Protein AF-A0A1I6EKJ0-F1 (afdb_monomer)

Sequence (108 aa):
MLLGLLTILTGHVLTDYLLQRKYLGKYKKRSIKGLVLHTLSWTLSISPGLIILKNFNICIFIFLLLSHFMIDWCKNKLFPLRHGLCTPVNIIDQFLHLVSIALTFIIF

Radius of gyration: 13.53 Å; Cα contacts (8 Å, |Δi|>4): 97; chains: 1; bounding box: 30×26×35 Å

Nearest PDB structures (foldseek):
  8xh6-assembly1_A  TM=3.863E-01  e=9.146E+00  human gammaherpesvirus 4
  5y49-assembly1_A  TM=3.376E-01  e=9.146E+00  Homo sapiens

Structure (mmCIF, N/CA/C/O backbone):
data_AF-A0A1I6EKJ0-F1
#
_entry.id   AF-A0A1I6EKJ0-F1
#
loop_
_atom_site.group_PDB
_atom_site.id
_atom_site.type_symbol
_atom_site.label_atom_id
_atom_site.label_alt_id
_atom_site.label_comp_id
_atom_site.label_asym_id
_atom_site.label_entity_id
_atom_site.label_seq_id
_atom_site.pdbx_PDB_ins_code
_atom_site.Cartn_x
_atom_site.Cartn_y
_atom_site.Cartn_z
_atom_site.occupancy
_atom_site.B_iso_or_equiv
_atom_site.auth_seq_id
_atom_site.auth_comp_id
_atom_site.auth_asym_id
_atom_site.auth_atom_id
_atom_site.pdbx_PDB_model_num
ATOM 1 N N . MET A 1 1 ? -2.451 10.518 18.111 1.00 83.50 1 MET A N 1
ATOM 2 C CA . MET A 1 1 ? -2.476 11.085 16.744 1.00 83.50 1 MET A CA 1
ATOM 3 C C . MET A 1 1 ? -1.129 10.931 16.041 1.00 83.50 1 MET A C 1
ATOM 5 O O . MET A 1 1 ? -1.050 10.114 15.137 1.00 83.50 1 MET A O 1
ATOM 9 N N . LEU A 1 2 ? -0.055 11.599 16.491 1.00 92.12 2 LEU A N 1
ATOM 10 C CA . LEU A 1 2 ? 1.272 11.503 15.853 1.00 92.12 2 LEU A CA 1
ATOM 11 C C . LEU A 1 2 ? 1.801 10.061 15.741 1.00 92.12 2 LEU A C 1
ATOM 13 O O . LEU A 1 2 ? 2.213 9.647 14.665 1.00 92.12 2 LEU A O 1
ATOM 17 N N . LEU A 1 3 ? 1.723 9.280 16.826 1.00 93.50 3 LEU A N 1
ATOM 18 C CA . LEU A 1 3 ? 2.183 7.886 16.842 1.00 93.50 3 LEU A CA 1
ATOM 19 C C . LEU A 1 3 ? 1.520 7.036 15.748 1.00 93.50 3 LEU A C 1
ATOM 21 O O . LEU A 1 3 ? 2.216 6.364 15.003 1.00 93.50 3 LEU A O 1
ATOM 25 N N . GLY A 1 4 ? 0.192 7.110 15.613 1.00 91.69 4 GLY A N 1
ATOM 26 C CA . GLY A 1 4 ? -0.542 6.328 14.616 1.00 91.69 4 GLY A CA 1
ATOM 27 C C . GLY A 1 4 ? -0.160 6.693 13.180 1.00 91.69 4 GLY A C 1
ATOM 28 O O . GLY A 1 4 ? 0.060 5.801 12.367 1.00 91.69 4 GLY A O 1
ATOM 29 N N . LEU A 1 5 ? 0.018 7.987 12.888 1.00 92.00 5 LEU A N 1
ATOM 30 C CA . LEU A 1 5 ? 0.495 8.451 11.578 1.00 92.00 5 LEU A CA 1
ATOM 31 C C . LEU A 1 5 ? 1.916 7.955 11.283 1.00 92.00 5 LEU A C 1
ATOM 33 O O . LEU A 1 5 ? 2.177 7.456 10.189 1.00 92.00 5 LEU A O 1
ATOM 37 N N . LEU A 1 6 ? 2.820 8.027 12.265 1.00 94.56 6 LEU A N 1
ATOM 38 C CA . LEU A 1 6 ? 4.175 7.491 12.129 1.00 94.56 6 LEU A CA 1
ATOM 39 C C . LEU A 1 6 ? 4.161 5.976 11.907 1.00 94.56 6 LEU A C 1
ATOM 41 O O . LEU A 1 6 ? 4.926 5.484 11.080 1.00 94.56 6 LEU A O 1
ATOM 45 N N . THR A 1 7 ? 3.278 5.235 12.582 1.00 94.12 7 THR A N 1
ATOM 46 C CA . THR A 1 7 ? 3.117 3.791 12.372 1.00 94.12 7 THR A CA 1
ATOM 47 C C . THR A 1 7 ? 2.638 3.477 10.954 1.00 94.12 7 THR A C 1
ATOM 49 O O . THR A 1 7 ? 3.213 2.596 10.320 1.00 94.12 7 THR A O 1
ATOM 52 N N . ILE A 1 8 ? 1.655 4.217 10.422 1.00 94.38 8 ILE A N 1
ATOM 53 C CA . ILE A 1 8 ? 1.174 4.043 9.038 1.00 94.38 8 ILE A CA 1
ATOM 54 C C . ILE A 1 8 ? 2.302 4.309 8.037 1.00 94.38 8 ILE A C 1
ATOM 56 O O . ILE A 1 8 ? 2.574 3.469 7.181 1.00 94.38 8 ILE A O 1
ATOM 60 N N . LEU A 1 9 ? 2.991 5.447 8.163 1.00 93.06 9 LEU A N 1
ATOM 61 C CA . LEU A 1 9 ? 4.087 5.815 7.262 1.00 93.06 9 LEU A CA 1
ATOM 62 C C . LEU A 1 9 ? 5.237 4.806 7.330 1.00 93.06 9 LEU A C 1
ATOM 64 O O . LEU A 1 9 ? 5.774 4.404 6.300 1.00 93.06 9 LEU A O 1
ATOM 68 N N . THR A 1 10 ? 5.581 4.351 8.534 1.00 93.19 10 THR A N 1
ATOM 69 C CA . THR A 1 10 ? 6.627 3.344 8.732 1.00 93.19 10 THR A CA 1
ATOM 70 C C . THR A 1 10 ? 6.223 2.008 8.112 1.00 93.19 10 THR A C 1
ATOM 72 O O . THR A 1 10 ? 7.020 1.424 7.383 1.00 93.19 10 THR A O 1
ATOM 75 N N . GLY A 1 11 ? 4.989 1.537 8.326 1.00 92.19 11 GLY A N 1
ATOM 76 C CA . GLY A 1 11 ? 4.474 0.310 7.708 1.00 92.19 11 GLY A CA 1
ATOM 77 C C . GLY A 1 11 ? 4.495 0.379 6.180 1.00 92.19 11 GLY A C 1
ATOM 78 O O . GLY A 1 11 ? 5.015 -0.533 5.524 1.00 92.19 11 GLY A O 1
ATOM 79 N N . HIS A 1 12 ? 4.038 1.505 5.626 1.00 92.31 12 HIS A N 1
ATOM 80 C CA . HIS A 1 12 ? 4.067 1.782 4.194 1.00 92.31 12 HIS A CA 1
ATOM 81 C C . HIS A 1 12 ? 5.498 1.721 3.637 1.00 92.31 12 HIS A C 1
ATOM 83 O O . HIS A 1 12 ? 5.772 0.922 2.742 1.00 92.31 12 HIS A O 1
ATOM 89 N N . VAL A 1 13 ? 6.440 2.478 4.212 1.00 89.75 13 VAL A N 1
ATOM 90 C CA . VAL A 1 13 ? 7.831 2.524 3.730 1.00 89.75 13 VAL A CA 1
ATOM 91 C C . VAL A 1 13 ? 8.543 1.182 3.914 1.00 89.75 13 VAL A C 1
ATOM 93 O O . VAL A 1 13 ? 9.203 0.706 2.991 1.00 89.75 13 VAL A O 1
ATOM 96 N N . LEU A 1 14 ? 8.415 0.534 5.076 1.00 87.31 14 LEU A N 1
ATOM 97 C CA . LEU A 1 14 ? 9.055 -0.761 5.333 1.00 87.31 14 LEU A CA 1
ATOM 98 C C . LEU A 1 14 ? 8.594 -1.804 4.315 1.00 87.31 14 LEU A C 1
ATOM 100 O O . LEU A 1 14 ? 9.413 -2.515 3.729 1.00 87.31 14 LEU A O 1
ATOM 104 N N . THR A 1 15 ? 7.288 -1.890 4.085 1.00 84.38 15 THR A N 1
ATOM 105 C CA . THR A 1 15 ? 6.751 -2.950 3.235 1.00 84.38 15 THR A CA 1
ATOM 106 C C . THR A 1 15 ? 6.975 -2.641 1.764 1.00 84.38 15 THR A C 1
ATOM 108 O O . THR A 1 15 ? 7.384 -3.517 1.003 1.00 84.38 15 THR A O 1
ATOM 111 N N . ASP A 1 16 ? 6.785 -1.393 1.353 1.00 79.44 16 ASP A N 1
ATOM 112 C CA . ASP A 1 16 ? 6.856 -1.050 -0.060 1.00 79.44 16 ASP A CA 1
ATOM 113 C C . ASP A 1 16 ? 8.281 -0.769 -0.552 1.00 79.44 16 ASP A C 1
ATOM 115 O O . ASP A 1 16 ? 8.602 -1.067 -1.697 1.00 79.44 16 ASP A O 1
ATOM 119 N N . TYR A 1 17 ? 9.202 -0.311 0.305 1.00 76.62 17 TYR A N 1
ATOM 120 C CA . TYR A 1 17 ? 10.604 -0.116 -0.088 1.00 76.62 17 TYR A CA 1
ATOM 121 C C . TYR A 1 17 ? 11.512 -1.289 0.287 1.00 76.62 17 TYR A C 1
ATOM 123 O O . TYR A 1 17 ? 12.305 -1.734 -0.554 1.00 76.62 17 TYR A O 1
ATOM 131 N N . LEU A 1 18 ? 11.444 -1.817 1.517 1.00 71.69 18 LEU A N 1
ATOM 132 C CA . LEU A 1 18 ? 12.394 -2.861 1.934 1.00 71.69 18 LEU A CA 1
ATOM 133 C C . LEU A 1 18 ? 12.046 -4.228 1.344 1.00 71.69 18 LEU A C 1
ATOM 135 O O . LEU A 1 18 ? 12.947 -4.915 0.848 1.00 71.69 18 LEU A O 1
ATOM 139 N N . LEU A 1 19 ? 10.768 -4.624 1.344 1.00 68.38 19 LEU A N 1
ATOM 140 C CA . LEU A 1 19 ? 10.373 -5.909 0.747 1.00 68.38 19 LEU A CA 1
ATOM 141 C C . LEU A 1 19 ? 10.432 -5.862 -0.788 1.00 68.38 19 LEU A C 1
ATOM 143 O O . LEU A 1 19 ? 10.790 -6.869 -1.409 1.00 68.38 19 LEU A O 1
ATOM 147 N N . GLN A 1 20 ? 10.209 -4.695 -1.404 1.00 68.50 20 GLN A N 1
ATOM 148 C CA . GLN A 1 20 ? 10.380 -4.503 -2.851 1.00 68.50 20 GLN A CA 1
ATOM 149 C C . GLN A 1 20 ? 11.841 -4.600 -3.305 1.00 68.50 20 GLN A C 1
ATOM 151 O O . GLN A 1 20 ? 12.109 -5.114 -4.392 1.00 68.50 20 GLN A O 1
ATOM 156 N N . ARG A 1 21 ? 12.803 -4.152 -2.487 1.00 65.56 21 ARG A N 1
ATOM 157 C CA . ARG A 1 21 ? 14.240 -4.282 -2.794 1.00 65.56 21 ARG A CA 1
ATOM 158 C C . ARG A 1 21 ? 14.755 -5.720 -2.698 1.00 65.56 21 ARG A C 1
ATOM 160 O O . ARG A 1 21 ? 15.736 -6.056 -3.361 1.00 65.56 21 ARG A O 1
ATOM 167 N N . LYS A 1 22 ? 14.114 -6.563 -1.886 1.00 67.62 22 LYS A N 1
ATOM 168 C CA . LYS A 1 22 ? 14.478 -7.977 -1.704 1.00 67.62 22 LYS A CA 1
ATOM 169 C C . LYS A 1 22 ? 13.675 -8.894 -2.649 1.00 67.62 22 LYS A C 1
ATOM 171 O O . LYS A 1 22 ? 13.148 -8.475 -3.677 1.00 67.62 22 LYS A O 1
ATOM 176 N N . TYR A 1 23 ? 13.635 -10.187 -2.333 1.00 63.00 23 TYR A N 1
ATOM 177 C CA . TYR A 1 23 ? 13.027 -11.257 -3.133 1.00 63.00 23 TYR A 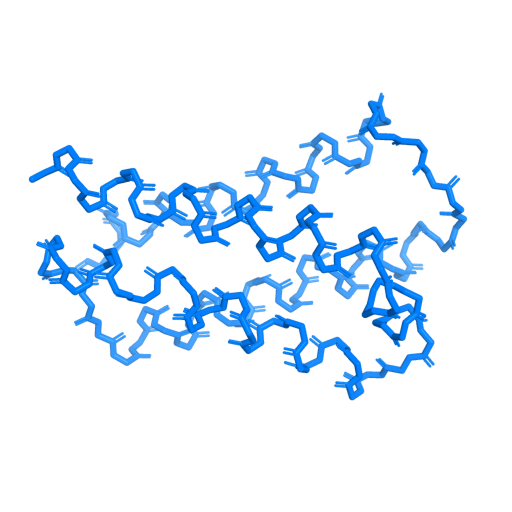CA 1
ATOM 178 C C . TYR A 1 23 ? 11.563 -11.000 -3.532 1.00 63.00 23 TYR A C 1
ATOM 180 O O . TYR A 1 23 ? 11.163 -11.353 -4.644 1.00 63.00 23 TYR A O 1
ATOM 188 N N . LEU A 1 24 ? 10.785 -10.334 -2.671 1.00 62.31 24 LEU A N 1
ATOM 189 C CA . LEU A 1 24 ? 9.354 -10.098 -2.875 1.00 62.31 24 LEU A CA 1
ATOM 190 C C . LEU A 1 24 ? 9.067 -9.180 -4.069 1.00 62.31 24 LEU A C 1
ATOM 192 O O . LEU A 1 24 ? 8.167 -9.485 -4.844 1.00 62.31 24 LEU A O 1
ATOM 196 N N . GLY A 1 25 ? 9.879 -8.149 -4.320 1.00 65.50 25 GLY A N 1
ATOM 197 C CA . GLY A 1 25 ? 9.695 -7.283 -5.493 1.00 65.50 25 GLY A CA 1
ATOM 198 C C . GLY A 1 25 ? 9.889 -8.004 -6.833 1.00 65.50 25 GLY A C 1
ATOM 199 O O . GLY A 1 25 ? 9.167 -7.739 -7.795 1.00 65.50 25 GLY A O 1
ATOM 200 N N . LYS A 1 26 ? 10.817 -8.971 -6.910 1.00 70.38 26 LYS A N 1
ATOM 201 C CA . LYS A 1 26 ? 10.965 -9.832 -8.102 1.00 70.38 26 LYS A CA 1
ATOM 202 C C . LYS A 1 26 ? 9.807 -10.823 -8.224 1.00 70.38 26 LYS A C 1
ATOM 204 O O . LYS A 1 26 ? 9.381 -11.116 -9.337 1.00 70.38 26 LYS A O 1
ATOM 209 N N . TYR A 1 27 ? 9.311 -11.336 -7.100 1.00 75.88 27 TYR A N 1
ATOM 210 C CA . TYR A 1 27 ? 8.228 -12.316 -7.078 1.00 75.88 27 TYR A CA 1
ATOM 211 C C . TYR A 1 27 ? 6.860 -11.698 -7.419 1.00 75.88 27 TYR A C 1
ATOM 213 O O . TYR A 1 27 ? 6.110 -12.299 -8.192 1.00 75.88 27 TYR A O 1
ATOM 221 N N . LYS A 1 28 ? 6.583 -10.465 -6.956 1.00 76.56 28 LYS A N 1
ATOM 222 C CA . LYS A 1 28 ? 5.363 -9.694 -7.284 1.00 76.56 28 LYS A CA 1
ATOM 223 C C . LYS A 1 28 ? 5.225 -9.438 -8.783 1.00 76.56 28 LYS A C 1
ATOM 225 O O . LYS A 1 28 ? 4.140 -9.551 -9.333 1.00 76.56 28 LYS A O 1
ATOM 230 N N . LYS A 1 29 ? 6.346 -9.176 -9.462 1.00 77.31 29 LYS A N 1
ATOM 231 C CA . LYS A 1 29 ? 6.376 -8.953 -10.917 1.00 77.31 29 LYS A CA 1
ATOM 232 C C . LYS A 1 29 ? 6.199 -10.225 -11.745 1.00 77.31 29 LYS A C 1
ATOM 234 O O . LYS A 1 29 ? 5.845 -10.139 -12.913 1.00 77.31 29 LYS A O 1
ATOM 239 N N . ARG A 1 30 ? 6.491 -11.395 -11.170 1.00 81.25 30 ARG A N 1
ATOM 240 C CA . ARG A 1 30 ? 6.465 -12.687 -11.876 1.00 81.25 30 ARG A CA 1
ATOM 241 C C . ARG A 1 30 ? 5.175 -13.470 -11.662 1.00 81.25 30 ARG A C 1
ATOM 243 O O . ARG A 1 30 ? 4.906 -14.385 -12.429 1.00 81.25 30 ARG A O 1
ATOM 250 N N . SER A 1 31 ? 4.411 -13.170 -10.611 1.00 87.00 31 SER A N 1
ATOM 251 C CA . SER A 1 31 ? 3.228 -13.954 -10.267 1.00 87.00 31 SER A CA 1
ATOM 252 C C . SER A 1 31 ? 2.169 -13.136 -9.537 1.00 87.00 31 SER A C 1
ATOM 254 O O . SER A 1 31 ? 2.477 -12.339 -8.650 1.00 87.00 31 SER A O 1
ATOM 256 N N . ILE A 1 32 ? 0.902 -13.426 -9.842 1.00 89.19 32 ILE A N 1
ATOM 257 C CA . ILE A 1 32 ? -0.245 -12.848 -9.135 1.00 89.19 32 ILE 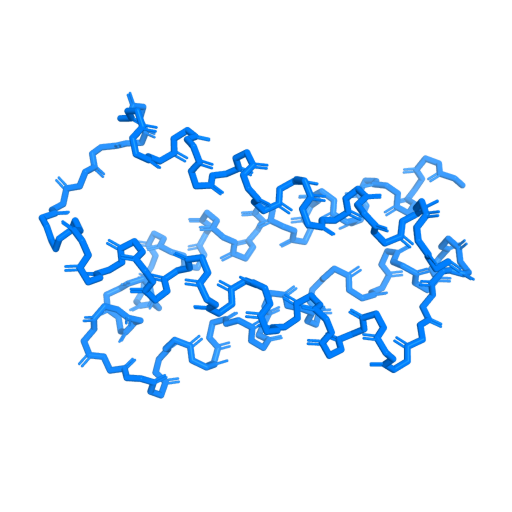A CA 1
ATOM 258 C C . ILE A 1 32 ? -0.223 -13.200 -7.641 1.00 89.19 32 ILE A C 1
ATOM 260 O O . ILE A 1 32 ? -0.536 -12.366 -6.802 1.00 89.19 32 ILE A O 1
ATOM 264 N N . LYS A 1 33 ? 0.246 -14.409 -7.295 1.00 89.62 33 LYS A N 1
ATOM 265 C CA . LYS A 1 33 ? 0.414 -14.857 -5.905 1.00 89.62 33 LYS A CA 1
ATOM 266 C C . LYS A 1 33 ? 1.403 -13.974 -5.145 1.00 89.62 33 LYS A C 1
ATOM 268 O O . LYS A 1 33 ? 1.136 -13.597 -4.010 1.00 89.62 33 LYS A O 1
ATOM 273 N N . GLY A 1 34 ? 2.525 -13.619 -5.773 1.00 88.62 34 GLY A N 1
ATOM 274 C CA . GLY A 1 34 ? 3.495 -12.698 -5.188 1.00 88.62 34 GLY A CA 1
ATOM 275 C C . GLY A 1 34 ? 2.920 -11.303 -4.964 1.00 88.62 34 GLY A C 1
ATOM 276 O O . GLY A 1 34 ? 3.229 -10.684 -3.949 1.00 88.62 34 GLY A O 1
ATOM 277 N N . LEU A 1 35 ? 2.059 -10.836 -5.873 1.00 90.38 35 LEU A N 1
ATOM 278 C CA . LEU A 1 35 ? 1.369 -9.561 -5.720 1.00 90.38 35 LEU A CA 1
ATOM 279 C C . LEU A 1 35 ? 0.359 -9.586 -4.564 1.00 90.38 35 LEU A C 1
ATOM 281 O O . LEU A 1 35 ? 0.386 -8.682 -3.738 1.00 90.38 35 LEU A O 1
ATOM 285 N N . VAL A 1 36 ? -0.454 -10.641 -4.446 1.00 92.81 36 VAL A N 1
ATOM 286 C CA . VAL A 1 36 ? -1.401 -10.807 -3.326 1.00 92.81 36 VAL A CA 1
ATOM 287 C C . VAL A 1 36 ? -0.678 -10.850 -1.978 1.00 92.81 36 VAL A C 1
ATOM 289 O O . VAL A 1 36 ? -1.090 -10.185 -1.034 1.00 92.81 36 VAL A O 1
ATOM 292 N N . LEU A 1 37 ? 0.420 -11.606 -1.868 1.00 91.44 37 LEU A N 1
ATOM 293 C CA . LEU A 1 37 ? 1.196 -11.662 -0.624 1.00 91.44 37 LEU A CA 1
ATOM 294 C C . LEU A 1 37 ? 1.801 -10.302 -0.267 1.00 91.44 37 LEU A C 1
ATOM 296 O O . LEU A 1 37 ? 1.812 -9.922 0.902 1.00 91.44 37 LEU A O 1
ATOM 300 N N . HIS A 1 38 ? 2.284 -9.566 -1.268 1.00 91.31 38 HIS A N 1
ATOM 301 C CA . HIS A 1 38 ? 2.815 -8.225 -1.073 1.00 91.31 38 HIS A CA 1
ATOM 302 C C . HIS A 1 38 ? 1.739 -7.264 -0.560 1.00 91.31 38 HIS A C 1
ATOM 304 O O . HIS A 1 38 ? 1.934 -6.649 0.489 1.00 91.31 38 HIS A O 1
ATOM 310 N N . THR A 1 39 ? 0.592 -7.187 -1.232 1.00 93.69 39 THR A N 1
ATOM 311 C CA . THR A 1 39 ? -0.482 -6.258 -0.859 1.00 93.69 39 THR A CA 1
ATOM 312 C C . THR A 1 39 ? -1.085 -6.612 0.496 1.00 93.69 39 THR A C 1
ATOM 314 O O . THR A 1 39 ? -1.354 -5.723 1.303 1.00 93.69 39 THR A O 1
ATOM 317 N N . LEU A 1 40 ? -1.211 -7.906 0.809 1.00 94.50 40 LEU A N 1
ATOM 318 C CA . LEU A 1 40 ? -1.651 -8.365 2.123 1.00 94.50 40 LEU A CA 1
ATOM 319 C C . LEU A 1 40 ? -0.652 -7.976 3.217 1.00 94.50 40 LEU A C 1
ATOM 321 O O . LEU A 1 40 ? -1.053 -7.427 4.240 1.00 94.50 40 LEU A O 1
ATOM 325 N N . SER A 1 41 ? 0.648 -8.203 2.991 1.00 92.69 41 SER A N 1
ATOM 326 C CA . SER A 1 41 ? 1.694 -7.813 3.947 1.00 92.69 41 SER A CA 1
ATOM 327 C C . SER A 1 41 ? 1.725 -6.304 4.190 1.00 92.69 41 SER A C 1
ATOM 329 O O . SER A 1 41 ? 1.927 -5.867 5.321 1.00 92.69 41 SER A O 1
ATOM 331 N N . TRP A 1 42 ? 1.457 -5.515 3.148 1.00 94.31 42 TRP A N 1
ATOM 332 C CA . TRP A 1 42 ? 1.393 -4.061 3.227 1.00 94.31 42 TRP A CA 1
ATOM 333 C C . TRP A 1 42 ? 0.168 -3.597 4.009 1.00 94.31 42 TRP A C 1
ATOM 335 O O . TRP A 1 42 ? 0.280 -2.797 4.931 1.00 94.31 42 TRP A O 1
ATOM 345 N N . THR A 1 43 ? -0.999 -4.170 3.721 1.00 95.69 43 THR A N 1
ATOM 346 C CA . THR A 1 43 ? -2.240 -3.804 4.415 1.00 95.69 43 THR A CA 1
ATOM 347 C C . THR A 1 43 ? -2.162 -4.172 5.900 1.00 95.69 43 THR A C 1
ATOM 349 O O . THR A 1 43 ? -2.561 -3.396 6.772 1.00 95.69 43 THR A O 1
ATOM 352 N N . LEU A 1 44 ? -1.574 -5.330 6.218 1.00 95.50 44 LEU A N 1
ATOM 353 C CA . LEU A 1 44 ? -1.333 -5.752 7.598 1.00 95.50 44 LEU A CA 1
ATOM 354 C C . LEU A 1 44 ? -0.334 -4.848 8.329 1.00 95.50 44 LEU A C 1
ATOM 356 O O . LEU A 1 44 ? -0.507 -4.625 9.523 1.00 95.50 44 LEU A O 1
ATOM 360 N N . SER A 1 45 ? 0.681 -4.303 7.655 1.00 94.81 45 SER A N 1
ATOM 361 C CA . SER A 1 45 ? 1.690 -3.463 8.313 1.00 94.81 45 SER A CA 1
ATOM 362 C C . SER A 1 45 ? 1.188 -2.057 8.655 1.00 94.81 45 SER A C 1
ATOM 364 O O . SER A 1 45 ? 1.641 -1.481 9.644 1.00 94.81 45 SER A O 1
ATOM 366 N N . ILE A 1 46 ? 0.226 -1.518 7.900 1.00 95.38 46 ILE A N 1
ATOM 367 C CA . ILE A 1 46 ? -0.396 -0.213 8.193 1.00 95.38 46 ILE A CA 1
ATOM 368 C C . ILE A 1 46 ? -1.585 -0.311 9.160 1.00 95.38 46 ILE A C 1
ATOM 370 O O . ILE A 1 46 ? -1.906 0.663 9.845 1.00 95.38 46 ILE A O 1
ATOM 374 N N . SER A 1 47 ? -2.214 -1.488 9.267 1.00 96.62 47 SER A N 1
ATOM 375 C CA . SER A 1 47 ? -3.391 -1.725 10.119 1.00 96.62 47 SER A CA 1
ATOM 376 C C . SER A 1 47 ? -3.189 -1.343 11.598 1.00 96.62 47 SER A C 1
ATOM 378 O O . SER A 1 47 ? -4.076 -0.692 12.150 1.00 96.62 47 SER A O 1
ATOM 380 N N . PRO A 1 48 ? -2.045 -1.631 12.258 1.00 96.50 48 PRO A N 1
ATOM 381 C CA . PRO A 1 48 ? -1.793 -1.175 13.627 1.00 96.50 48 PRO A CA 1
ATOM 382 C C . PRO A 1 48 ? -1.891 0.344 13.789 1.00 96.50 48 PRO A C 1
ATOM 384 O O . PRO A 1 48 ? -2.434 0.829 14.780 1.00 96.50 48 PRO A O 1
ATOM 387 N N . GLY A 1 49 ? -1.416 1.108 12.804 1.00 96.06 49 GLY A N 1
ATOM 388 C CA . GLY A 1 49 ? -1.504 2.564 12.831 1.00 96.06 49 GLY A CA 1
ATOM 389 C C . GLY A 1 49 ? -2.945 3.067 12.712 1.00 96.06 49 GLY A C 1
ATOM 390 O O . GLY A 1 49 ? -3.333 3.978 13.443 1.00 96.06 49 GLY A O 1
ATOM 391 N N . LEU A 1 50 ? -3.766 2.417 11.879 1.00 95.44 50 LEU A N 1
ATOM 392 C CA . LEU A 1 50 ? -5.207 2.695 11.786 1.00 95.44 50 LEU A CA 1
ATOM 393 C C . LEU A 1 50 ? -5.941 2.368 13.093 1.00 95.44 50 LEU A C 1
ATOM 395 O O . LEU A 1 50 ? -6.790 3.144 13.528 1.00 95.44 50 LEU A O 1
ATOM 399 N N . ILE A 1 51 ? -5.576 1.267 13.760 1.00 96.06 51 ILE A N 1
ATOM 400 C CA . ILE A 1 51 ? -6.137 0.881 15.065 1.00 96.06 51 ILE A CA 1
ATOM 401 C C . ILE A 1 51 ? -5.795 1.931 16.131 1.00 96.06 51 ILE A C 1
ATOM 403 O O . ILE A 1 51 ? -6.680 2.365 16.868 1.00 96.06 51 ILE A O 1
ATOM 407 N N . ILE A 1 52 ? -4.543 2.405 16.181 1.00 96.12 52 ILE A N 1
ATOM 408 C CA . ILE A 1 52 ? -4.110 3.469 17.109 1.00 96.12 52 ILE A CA 1
ATOM 409 C C . ILE A 1 52 ? -4.904 4.765 16.883 1.00 96.12 52 ILE A C 1
ATOM 411 O O . ILE A 1 52 ? -5.205 5.485 17.837 1.00 96.12 52 ILE A O 1
ATOM 415 N N . LEU A 1 53 ? -5.252 5.069 15.631 1.00 95.50 53 LEU A N 1
ATOM 416 C CA . LEU A 1 53 ? -6.071 6.229 15.271 1.00 95.50 53 LEU A CA 1
ATOM 417 C C . LEU A 1 53 ? -7.577 5.997 15.453 1.00 95.50 53 LEU A C 1
ATOM 419 O O . LEU A 1 53 ? -8.346 6.922 15.215 1.00 95.50 53 LEU A O 1
ATOM 423 N N . LYS A 1 54 ? -7.997 4.801 15.892 1.00 94.44 54 LYS A N 1
ATOM 424 C CA . LYS A 1 54 ? -9.404 4.370 15.975 1.00 94.44 54 LYS A CA 1
ATOM 425 C C . LYS A 1 54 ? -10.150 4.455 14.636 1.00 94.44 54 LYS A C 1
ATOM 427 O O . LYS A 1 54 ? -11.371 4.533 14.626 1.00 94.44 54 LYS A O 1
ATOM 432 N N . ASN A 1 55 ? -9.416 4.394 13.526 1.00 93.81 55 ASN A N 1
ATOM 433 C CA . ASN A 1 55 ? -9.950 4.459 12.166 1.00 93.81 55 ASN A CA 1
ATOM 434 C C . ASN A 1 55 ? -9.888 3.099 11.454 1.00 93.81 55 ASN A C 1
ATOM 436 O O . ASN A 1 55 ? -9.806 3.018 10.235 1.00 93.81 55 ASN A O 1
ATOM 440 N N . PHE A 1 56 ? -9.813 2.000 12.204 1.00 95.81 56 PHE A N 1
ATOM 441 C CA . 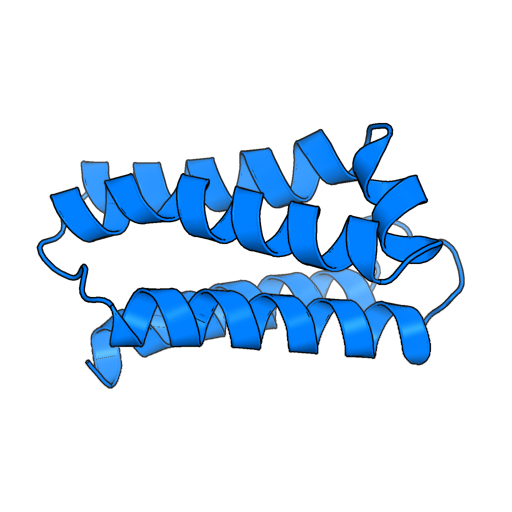PHE A 1 56 ? -9.761 0.667 11.616 1.00 95.81 56 PHE A CA 1
ATOM 442 C C . PHE A 1 56 ? -11.162 0.067 11.530 1.00 95.81 56 PHE A C 1
ATOM 444 O O . PHE A 1 56 ? -11.843 -0.086 12.543 1.00 95.81 56 PHE A O 1
ATOM 451 N N . ASN A 1 57 ? -11.554 -0.348 10.329 1.00 95.25 57 ASN A N 1
ATOM 452 C CA . ASN A 1 57 ? -12.689 -1.235 10.111 1.00 95.25 57 ASN A CA 1
ATOM 453 C C . ASN A 1 57 ? -12.407 -2.171 8.921 1.00 95.25 57 ASN A C 1
ATOM 455 O O . ASN A 1 57 ? -11.474 -1.954 8.142 1.00 95.25 57 ASN A O 1
ATOM 459 N N . ILE A 1 58 ? -13.212 -3.229 8.781 1.00 95.75 58 ILE A N 1
ATOM 460 C CA . ILE A 1 58 ? -13.010 -4.241 7.734 1.00 95.75 58 ILE A CA 1
ATOM 461 C C . ILE A 1 58 ? -13.179 -3.670 6.317 1.00 95.75 58 ILE A C 1
ATOM 463 O O . ILE A 1 58 ? -12.479 -4.099 5.403 1.00 95.75 58 ILE A O 1
ATOM 467 N N . CYS A 1 59 ? -14.043 -2.668 6.134 1.00 96.12 59 CYS A N 1
ATOM 468 C CA . CYS A 1 59 ? -14.242 -2.005 4.845 1.00 96.12 59 CYS A CA 1
ATOM 469 C C . CYS A 1 59 ? -12.989 -1.226 4.421 1.00 96.12 59 CYS A C 1
ATOM 471 O O . CYS A 1 59 ? -12.556 -1.363 3.281 1.00 96.12 59 CYS A O 1
ATOM 473 N N . ILE A 1 60 ? -12.362 -0.489 5.343 1.00 95.81 60 ILE A N 1
ATOM 474 C CA . ILE A 1 60 ? -11.091 0.219 5.134 1.00 95.81 60 ILE A CA 1
ATOM 475 C C . ILE A 1 60 ? -9.975 -0.777 4.818 1.00 95.81 60 ILE A C 1
ATOM 477 O O . ILE A 1 60 ? -9.199 -0.553 3.890 1.00 95.81 60 ILE A O 1
ATOM 481 N N . PHE A 1 61 ? -9.910 -1.898 5.544 1.00 96.62 61 PHE A N 1
ATOM 482 C CA . PHE A 1 61 ? -8.923 -2.946 5.280 1.00 96.62 61 PHE A CA 1
ATOM 483 C C . PHE A 1 61 ? -9.061 -3.508 3.857 1.00 96.62 61 PHE A C 1
ATOM 485 O O . PHE A 1 61 ? -8.076 -3.577 3.122 1.00 96.62 61 PHE A O 1
ATOM 492 N N . ILE A 1 62 ? -10.281 -3.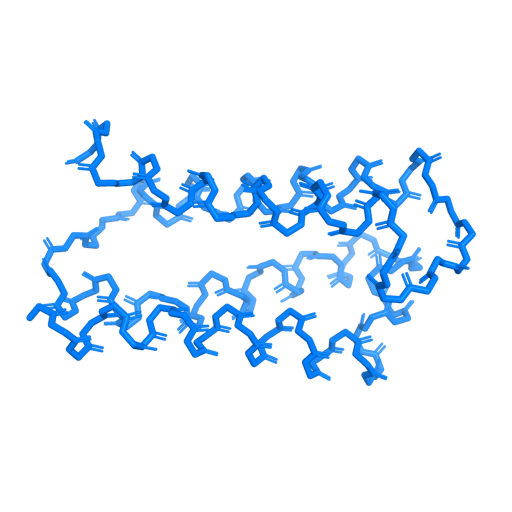873 3.448 1.00 96.75 62 ILE A N 1
ATOM 493 C CA . ILE A 1 62 ? -10.556 -4.394 2.101 1.00 96.75 62 ILE A CA 1
ATOM 494 C C . ILE A 1 62 ? -10.269 -3.327 1.040 1.00 96.75 62 ILE A C 1
ATOM 496 O O . ILE A 1 62 ? -9.643 -3.634 0.027 1.00 96.75 62 ILE A O 1
ATOM 500 N N . PHE A 1 63 ? -10.682 -2.080 1.275 1.00 96.81 63 PHE A N 1
ATOM 501 C CA . PHE A 1 63 ? -10.433 -0.962 0.370 1.00 96.81 63 PHE A CA 1
ATOM 502 C C . PHE A 1 63 ? -8.935 -0.769 0.116 1.00 96.81 63 PHE A C 1
ATOM 504 O O . PHE A 1 63 ? -8.517 -0.790 -1.039 1.00 96.81 63 PHE A O 1
ATOM 511 N N . LEU A 1 64 ? -8.132 -0.668 1.179 1.00 96.56 64 LEU A N 1
ATOM 512 C CA . LEU A 1 64 ? -6.681 -0.489 1.094 1.00 96.56 64 LEU A CA 1
ATOM 513 C C . LEU A 1 64 ? -5.985 -1.671 0.412 1.00 96.56 64 LEU A C 1
ATOM 515 O O . LEU A 1 64 ? -5.093 -1.476 -0.415 1.00 96.56 64 LEU A O 1
ATOM 519 N N . LEU A 1 65 ? -6.415 -2.898 0.719 1.00 96.81 65 LEU A N 1
ATOM 520 C CA . LEU A 1 65 ? -5.880 -4.104 0.094 1.00 96.81 65 LEU A CA 1
ATOM 521 C C . LEU A 1 65 ? -6.123 -4.111 -1.420 1.00 96.81 65 LEU A C 1
ATOM 523 O O . LEU A 1 65 ? -5.208 -4.403 -2.196 1.00 96.81 65 LEU A O 1
ATOM 527 N N . LEU A 1 66 ? -7.353 -3.798 -1.838 1.00 97.19 66 LEU A N 1
ATOM 528 C CA . LEU A 1 66 ? -7.741 -3.782 -3.245 1.00 97.19 66 LEU A CA 1
ATOM 529 C C . LEU A 1 66 ? -7.107 -2.608 -3.993 1.00 97.19 66 LEU A C 1
ATOM 531 O O . LEU A 1 66 ? -6.598 -2.813 -5.095 1.00 97.19 66 LEU A O 1
ATOM 535 N N . SER A 1 67 ? -7.072 -1.408 -3.407 1.00 96.81 67 SER A N 1
ATOM 536 C CA . SER A 1 67 ? -6.459 -0.239 -4.043 1.00 96.81 67 SER A CA 1
ATOM 537 C C . SER A 1 67 ? -4.963 -0.451 -4.267 1.00 96.81 67 SER A C 1
ATOM 539 O O . SER A 1 67 ? -4.497 -0.258 -5.389 1.00 96.81 67 SER A O 1
ATOM 541 N N . HIS A 1 68 ? -4.225 -0.931 -3.255 1.00 95.12 68 HIS A N 1
ATOM 542 C CA . HIS A 1 68 ? -2.792 -1.244 -3.384 1.00 95.12 68 HIS A CA 1
ATOM 543 C C . HIS A 1 68 ? -2.558 -2.306 -4.460 1.00 95.12 68 HIS A C 1
ATOM 545 O O . HIS A 1 68 ? -1.687 -2.162 -5.317 1.00 95.12 68 HIS A O 1
ATOM 551 N N . PHE A 1 69 ? -3.385 -3.356 -4.476 1.00 95.38 69 PHE A N 1
ATOM 552 C CA . PHE A 1 69 ? -3.300 -4.406 -5.490 1.00 95.38 69 PHE A CA 1
ATOM 553 C C . PHE A 1 69 ? -3.523 -3.866 -6.900 1.00 95.38 69 PHE A C 1
ATOM 555 O O . PHE A 1 69 ? -2.761 -4.204 -7.807 1.00 95.38 69 PHE A O 1
ATOM 562 N N . MET A 1 70 ? -4.540 -3.026 -7.097 1.00 96.31 70 MET A N 1
ATOM 563 C CA . MET A 1 70 ? -4.847 -2.451 -8.404 1.00 96.31 70 MET A CA 1
ATOM 564 C C . MET A 1 70 ? -3.747 -1.504 -8.885 1.00 96.31 70 MET A C 1
ATOM 566 O O . MET A 1 70 ? -3.350 -1.610 -10.045 1.00 96.31 70 MET A O 1
ATOM 570 N N . ILE A 1 71 ? -3.223 -0.631 -8.017 1.00 94.81 71 ILE A N 1
ATOM 571 C CA . ILE A 1 71 ? -2.126 0.291 -8.358 1.00 94.81 71 ILE A CA 1
ATOM 572 C C . ILE A 1 71 ? -0.907 -0.507 -8.836 1.00 94.81 71 ILE A C 1
ATOM 57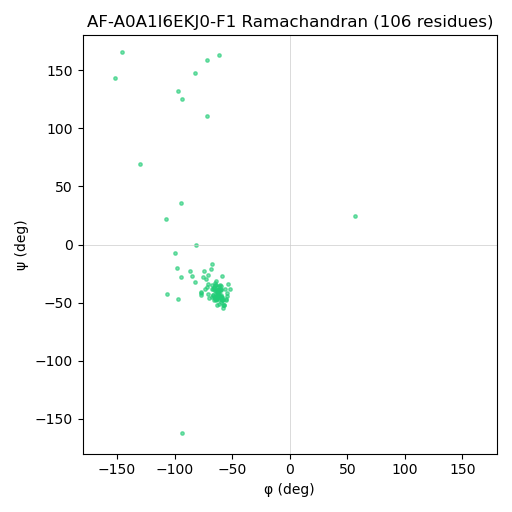4 O O . ILE A 1 71 ? -0.424 -0.304 -9.956 1.00 94.81 71 ILE A O 1
ATOM 578 N N . ASP A 1 72 ? -0.475 -1.491 -8.047 1.00 91.38 72 ASP A N 1
ATOM 579 C CA . ASP A 1 72 ? 0.686 -2.315 -8.374 1.00 91.38 72 ASP A CA 1
ATOM 580 C C . ASP A 1 72 ? 0.474 -3.208 -9.604 1.00 91.38 72 ASP A C 1
ATOM 582 O O . ASP A 1 72 ? 1.395 -3.407 -10.406 1.00 91.38 72 ASP A O 1
ATOM 586 N N . TRP A 1 73 ? -0.723 -3.775 -9.767 1.00 92.56 73 TRP A N 1
ATOM 587 C CA . TRP A 1 73 ? -1.061 -4.589 -10.931 1.00 92.56 73 TRP A CA 1
ATOM 588 C C . TRP A 1 73 ? -1.023 -3.755 -12.213 1.00 92.56 73 TRP A C 1
ATOM 590 O O . TRP A 1 73 ? -0.368 -4.150 -13.184 1.00 92.56 73 TRP A O 1
ATOM 600 N N . CYS A 1 74 ? -1.657 -2.579 -12.197 1.00 92.19 74 CYS A N 1
ATOM 601 C CA . CYS A 1 74 ? -1.646 -1.634 -13.310 1.00 92.19 74 CYS A CA 1
ATOM 602 C C . CYS A 1 74 ? -0.218 -1.206 -13.651 1.00 92.19 74 CYS A C 1
ATOM 604 O O . CYS A 1 74 ? 0.184 -1.289 -14.812 1.00 92.19 74 CYS A O 1
ATOM 606 N N . LYS A 1 75 ? 0.585 -0.839 -12.649 1.00 89.62 75 LYS A N 1
ATOM 607 C CA . LYS A 1 75 ? 1.994 -0.482 -12.843 1.00 89.62 75 LYS A CA 1
ATOM 608 C C . LYS A 1 75 ? 2.793 -1.612 -13.486 1.00 89.62 75 LYS A C 1
ATOM 610 O O . LYS A 1 75 ? 3.512 -1.371 -14.452 1.00 89.62 75 LYS A O 1
ATOM 615 N N . ASN A 1 76 ? 2.659 -2.843 -12.992 1.00 87.25 76 ASN A N 1
ATOM 616 C CA . ASN A 1 76 ? 3.384 -3.991 -13.544 1.00 87.25 76 ASN A CA 1
ATOM 617 C C . ASN A 1 76 ? 2.964 -4.315 -14.986 1.00 87.25 76 ASN A C 1
ATOM 619 O O . ASN A 1 76 ? 3.802 -4.759 -15.771 1.00 87.25 76 ASN A O 1
ATOM 623 N N . LYS A 1 77 ? 1.690 -4.093 -15.336 1.00 87.94 77 LYS A N 1
ATOM 624 C CA . LYS A 1 77 ? 1.151 -4.342 -16.681 1.00 87.94 77 LYS A CA 1
ATOM 625 C C . LYS A 1 77 ? 1.537 -3.250 -17.683 1.00 87.94 77 LYS A C 1
ATOM 627 O O . LYS A 1 77 ? 1.873 -3.570 -18.818 1.00 87.94 77 LYS A O 1
ATOM 632 N N . LEU A 1 78 ? 1.493 -1.983 -17.270 1.00 88.38 78 LEU A N 1
ATOM 633 C CA . LEU A 1 78 ? 1.776 -0.825 -18.128 1.00 88.38 78 LEU A CA 1
ATOM 634 C C . LEU A 1 78 ? 3.279 -0.539 -18.255 1.00 88.38 78 LEU A C 1
ATOM 636 O O . LEU A 1 78 ? 3.735 -0.090 -19.302 1.00 88.38 78 LEU A O 1
ATOM 640 N N . PHE A 1 79 ? 4.059 -0.825 -17.208 1.00 86.44 79 PHE A N 1
ATOM 641 C CA . PHE A 1 79 ? 5.482 -0.489 -17.121 1.00 86.44 79 PHE A CA 1
ATOM 642 C C . PHE A 1 79 ? 6.324 -1.710 -16.695 1.00 86.44 79 PHE A C 1
ATOM 644 O O . PHE A 1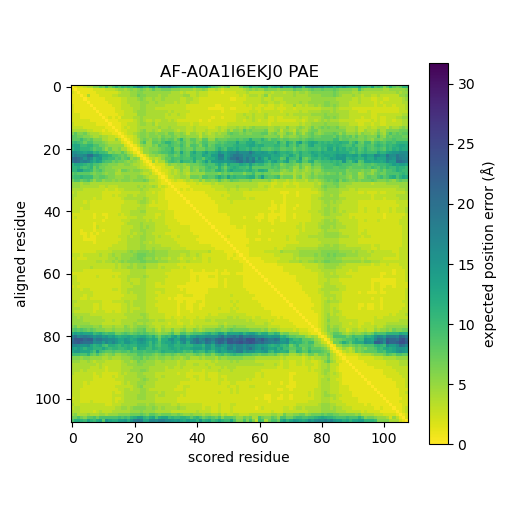 79 ? 6.881 -1.743 -15.592 1.00 86.44 79 PHE A O 1
ATOM 651 N N . PRO A 1 80 ? 6.465 -2.735 -17.560 1.00 73.50 80 PRO A N 1
ATOM 652 C CA . PRO A 1 80 ? 7.135 -3.993 -17.209 1.00 73.50 80 PRO A CA 1
ATOM 653 C C . PRO A 1 80 ? 8.654 -3.854 -16.975 1.00 73.50 80 PRO A C 1
ATOM 655 O O . PRO A 1 80 ? 9.264 -4.687 -16.296 1.00 73.50 80 PRO A O 1
ATOM 658 N N . LEU A 1 81 ? 9.287 -2.801 -17.506 1.00 70.81 81 LEU A N 1
ATOM 659 C CA . LEU A 1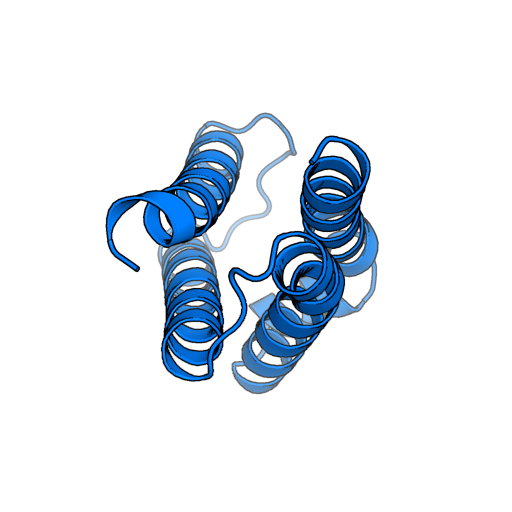 81 ? 10.733 -2.574 -17.401 1.00 70.81 81 LEU A CA 1
ATOM 660 C C . LEU A 1 81 ? 11.166 -2.157 -15.983 1.00 70.81 81 LEU A C 1
ATOM 662 O O . LEU A 1 81 ? 10.386 -1.657 -15.169 1.00 70.81 81 LEU A O 1
ATOM 666 N N . ARG A 1 82 ? 12.449 -2.346 -15.647 1.00 63.44 82 ARG A N 1
ATOM 667 C CA . ARG A 1 82 ? 13.005 -1.850 -14.377 1.00 63.44 82 ARG A CA 1
ATOM 668 C C . ARG A 1 82 ? 13.144 -0.333 -14.425 1.00 63.44 82 ARG A C 1
ATOM 670 O O . ARG A 1 82 ? 14.003 0.189 -15.119 1.00 63.44 82 ARG A O 1
ATOM 677 N N . HIS A 1 83 ? 12.320 0.341 -13.638 1.00 63.84 83 HIS A N 1
ATOM 678 C CA . HIS A 1 83 ? 12.363 1.783 -13.470 1.00 63.84 83 HIS A CA 1
ATOM 679 C C . HIS A 1 83 ? 13.155 2.117 -12.200 1.00 63.84 83 HIS A C 1
ATOM 681 O O . HIS A 1 83 ? 12.945 1.496 -11.153 1.00 63.84 83 HIS A O 1
ATOM 687 N N . GLY A 1 84 ? 14.091 3.066 -12.295 1.00 65.19 84 GLY A N 1
ATOM 688 C CA . GLY A 1 84 ? 14.820 3.592 -11.138 1.00 65.19 84 GLY A CA 1
ATOM 689 C C . GLY A 1 84 ? 13.886 4.269 -10.126 1.00 65.19 84 GLY A C 1
ATOM 690 O O . GLY A 1 84 ? 12.744 4.599 -10.447 1.00 65.19 84 GLY A O 1
ATOM 691 N N . LEU A 1 85 ? 14.363 4.481 -8.896 1.00 64.75 85 LEU A N 1
ATOM 692 C CA . LEU A 1 85 ? 13.559 5.022 -7.786 1.00 64.75 85 LEU A CA 1
ATOM 693 C C . LEU A 1 85 ? 12.876 6.357 -8.128 1.00 64.75 85 LEU A C 1
ATOM 695 O O . LEU A 1 85 ? 11.682 6.486 -7.900 1.00 64.75 85 LEU A O 1
ATOM 699 N N . CYS A 1 86 ? 13.596 7.2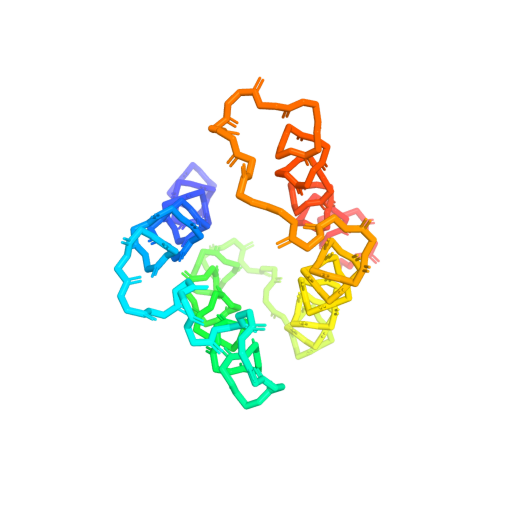91 -8.754 1.00 72.31 86 CYS A N 1
ATOM 700 C CA . CYS A 1 86 ? 13.093 8.627 -9.102 1.00 72.31 86 CYS A CA 1
ATOM 701 C C . CYS A 1 86 ? 12.536 8.717 -10.530 1.00 72.31 86 CYS A C 1
ATOM 703 O O . CYS A 1 86 ? 12.723 9.717 -11.216 1.00 72.31 86 CYS A O 1
ATOM 705 N N . THR A 1 87 ? 11.890 7.659 -11.012 1.00 83.75 87 THR A N 1
ATOM 706 C CA . THR A 1 87 ? 11.147 7.748 -12.275 1.00 83.75 87 THR A CA 1
ATOM 707 C C . THR A 1 87 ? 9.762 8.342 -12.027 1.00 83.75 87 THR A C 1
ATOM 709 O O . THR A 1 87 ? 9.173 8.057 -10.980 1.00 83.75 87 THR A O 1
ATOM 712 N N . PRO A 1 88 ? 9.191 9.094 -12.986 1.00 86.88 88 PRO A N 1
ATOM 713 C CA . PRO A 1 88 ? 7.835 9.630 -12.859 1.00 86.88 88 PRO A CA 1
ATOM 714 C C . PRO A 1 88 ? 6.805 8.552 -12.501 1.00 86.88 88 PRO A C 1
ATOM 716 O O . PRO A 1 88 ? 5.952 8.773 -11.652 1.00 86.88 88 PRO A O 1
ATOM 719 N N . VAL A 1 89 ? 6.952 7.348 -13.066 1.00 87.06 89 VAL A N 1
ATOM 720 C CA . VAL A 1 89 ? 6.095 6.188 -12.773 1.00 87.06 89 VAL A CA 1
ATOM 721 C C . VAL A 1 89 ? 6.133 5.811 -11.293 1.00 87.06 89 VAL A C 1
ATOM 723 O O . VAL A 1 89 ? 5.085 5.594 -10.699 1.00 87.06 89 VAL A O 1
ATOM 726 N N . ASN A 1 90 ? 7.319 5.745 -10.679 1.00 85.56 90 ASN A N 1
ATOM 727 C CA . ASN A 1 90 ? 7.438 5.421 -9.257 1.00 85.56 90 ASN A CA 1
ATOM 728 C C . ASN A 1 90 ? 6.936 6.561 -8.361 1.00 85.56 90 ASN A C 1
ATOM 730 O O . ASN A 1 90 ? 6.359 6.284 -7.320 1.00 85.56 90 ASN A O 1
ATOM 734 N N . ILE A 1 91 ? 7.111 7.824 -8.757 1.00 88.31 91 ILE A N 1
ATOM 735 C CA . ILE A 1 91 ? 6.583 8.965 -7.993 1.00 88.31 91 ILE A CA 1
ATOM 736 C C . ILE A 1 91 ? 5.050 8.942 -7.996 1.00 88.31 91 ILE A C 1
ATOM 738 O O . ILE A 1 91 ? 4.435 9.051 -6.938 1.00 88.31 91 ILE A O 1
ATOM 742 N N . ILE A 1 92 ? 4.439 8.749 -9.169 1.00 91.00 92 ILE A N 1
ATOM 743 C CA . ILE A 1 92 ? 2.980 8.651 -9.318 1.00 91.00 92 ILE A CA 1
ATOM 744 C C . ILE A 1 92 ? 2.441 7.450 -8.537 1.00 91.00 92 ILE A C 1
ATOM 746 O O . ILE A 1 92 ? 1.446 7.571 -7.835 1.00 91.00 92 ILE A O 1
ATOM 750 N N . ASP A 1 93 ? 3.116 6.308 -8.614 1.00 90.25 93 ASP A N 1
ATOM 751 C CA . ASP A 1 93 ? 2.777 5.106 -7.856 1.00 90.25 93 ASP A CA 1
ATOM 752 C C . ASP A 1 93 ? 2.755 5.360 -6.341 1.00 90.25 93 ASP A C 1
ATOM 754 O O . ASP A 1 93 ? 1.744 5.101 -5.694 1.00 90.25 93 ASP A O 1
ATOM 758 N N . GLN A 1 94 ? 3.813 5.940 -5.768 1.00 91.31 94 GLN A N 1
ATOM 759 C CA . GLN A 1 94 ? 3.836 6.281 -4.339 1.00 91.31 94 GLN A CA 1
ATOM 760 C C . GLN A 1 94 ? 2.763 7.312 -3.975 1.00 91.31 94 GLN A C 1
ATOM 762 O O . GLN A 1 94 ? 2.107 7.190 -2.941 1.00 91.31 94 GLN A O 1
ATOM 767 N N . PHE A 1 95 ? 2.534 8.296 -4.846 1.00 93.88 95 PHE A N 1
ATOM 768 C CA . PHE A 1 95 ? 1.478 9.282 -4.653 1.00 93.88 95 PHE A CA 1
ATOM 769 C C . PHE A 1 95 ? 0.089 8.631 -4.599 1.00 93.88 95 PHE A C 1
ATOM 771 O O . PHE A 1 95 ? -0.677 8.923 -3.685 1.00 93.88 95 PHE A O 1
ATOM 778 N N . LEU A 1 96 ? -0.223 7.702 -5.507 1.00 95.50 96 LEU A N 1
ATOM 779 C CA . LEU A 1 96 ? -1.498 6.976 -5.506 1.00 95.50 96 LEU A CA 1
ATOM 780 C C . LEU A 1 96 ? -1.693 6.150 -4.228 1.00 95.50 96 LEU A C 1
ATOM 782 O O . LEU A 1 96 ? -2.792 6.139 -3.671 1.00 95.50 96 LEU A O 1
ATOM 786 N N . HIS A 1 97 ? -0.636 5.510 -3.722 1.00 94.44 97 HIS A N 1
ATOM 787 C CA . HIS A 1 97 ? -0.700 4.800 -2.444 1.00 94.44 97 HIS A CA 1
ATOM 788 C C . HIS A 1 97 ? -0.998 5.752 -1.277 1.00 94.44 97 HIS A C 1
ATOM 790 O O . HIS A 1 97 ? -1.898 5.478 -0.481 1.00 94.44 97 HIS A O 1
ATOM 796 N N . LEU A 1 98 ? -0.316 6.899 -1.199 1.00 94.38 98 LEU A N 1
ATOM 797 C CA . LEU A 1 98 ? -0.584 7.909 -0.169 1.00 94.38 98 LEU A CA 1
ATOM 798 C C . LEU A 1 98 ? -2.003 8.483 -0.273 1.00 94.38 98 LEU A C 1
ATOM 800 O O . LEU A 1 98 ? -2.666 8.642 0.752 1.00 94.38 98 LEU A O 1
ATOM 804 N N . VAL A 1 99 ? -2.497 8.732 -1.489 1.00 95.81 99 VAL A N 1
ATOM 805 C CA . VAL A 1 99 ? -3.888 9.149 -1.725 1.00 95.81 99 VAL A CA 1
ATOM 806 C C . VAL A 1 99 ? -4.857 8.086 -1.214 1.00 95.81 99 VAL A C 1
ATOM 808 O O . VAL A 1 99 ? -5.799 8.427 -0.505 1.00 95.81 99 VAL A O 1
ATOM 811 N N . SER A 1 100 ? -4.612 6.801 -1.492 1.00 95.50 100 SER A N 1
ATOM 812 C CA . SER A 1 100 ? -5.477 5.724 -0.993 1.00 95.50 100 SER A CA 1
ATOM 813 C C . SER A 1 100 ? -5.540 5.684 0.539 1.00 95.50 100 SER A C 1
ATOM 815 O O . SER A 1 100 ? -6.626 5.542 1.092 1.00 95.50 100 SER A O 1
ATOM 817 N N . ILE A 1 101 ? -4.420 5.919 1.233 1.00 94.25 101 ILE A N 1
ATOM 818 C CA . ILE A 1 101 ? -4.392 6.036 2.698 1.00 94.25 101 ILE A CA 1
ATOM 819 C C . ILE A 1 101 ? -5.186 7.264 3.154 1.00 94.25 101 ILE A C 1
ATOM 821 O O . ILE A 1 101 ? -6.013 7.157 4.057 1.00 94.25 101 ILE A O 1
ATOM 825 N N . ALA A 1 102 ? -4.969 8.423 2.530 1.00 94.31 102 ALA A N 1
ATOM 826 C CA . ALA A 1 102 ? -5.649 9.667 2.886 1.00 94.31 102 ALA A CA 1
ATOM 827 C C . ALA A 1 102 ? -7.176 9.563 2.736 1.00 94.31 102 ALA A C 1
ATOM 829 O O . ALA A 1 102 ? -7.908 10.037 3.604 1.00 94.31 102 ALA A O 1
ATOM 830 N N . LEU A 1 103 ? -7.661 8.879 1.693 1.00 94.44 103 LEU A N 1
ATOM 831 C CA . LEU A 1 103 ? -9.093 8.652 1.473 1.00 94.44 103 LEU A CA 1
ATOM 832 C C . LEU A 1 103 ? -9.764 7.901 2.629 1.00 94.44 103 LEU A C 1
ATOM 834 O O . LEU A 1 103 ? -10.947 8.125 2.881 1.00 94.44 103 LEU A O 1
ATOM 838 N N . THR A 1 104 ? -9.021 7.078 3.375 1.00 93.19 104 THR A N 1
ATOM 839 C CA . THR A 1 104 ? -9.572 6.363 4.538 1.00 93.19 104 THR A CA 1
ATOM 840 C C . THR A 1 104 ? -9.938 7.279 5.699 1.00 93.19 104 THR A C 1
ATOM 842 O O . THR A 1 104 ? -10.685 6.849 6.562 1.00 93.19 104 THR A O 1
ATOM 845 N N . PHE A 1 105 ? -9.443 8.521 5.723 1.00 91.75 105 PHE A N 1
ATOM 846 C CA . PHE A 1 105 ? -9.771 9.525 6.744 1.00 91.75 105 PHE A CA 1
ATOM 847 C C . PHE A 1 105 ? -10.832 10.536 6.290 1.00 91.75 105 PHE A C 1
ATOM 849 O O . PHE A 1 105 ? -11.231 11.393 7.073 1.00 91.75 105 PHE A O 1
ATOM 856 N N . ILE A 1 106 ? -11.220 10.500 5.011 1.00 89.69 106 ILE A N 1
ATOM 857 C CA . ILE A 1 106 ? -12.172 11.451 4.416 1.00 89.69 106 ILE A CA 1
ATOM 858 C C . ILE A 1 106 ? -13.521 10.776 4.175 1.00 89.69 106 ILE A C 1
ATOM 860 O O . ILE A 1 106 ? -14.563 11.386 4.392 1.00 89.69 106 ILE A O 1
ATOM 864 N N . ILE A 1 107 ? -13.495 9.543 3.663 1.00 82.75 107 ILE A N 1
ATOM 865 C CA . ILE A 1 107 ? -14.692 8.825 3.203 1.00 82.75 107 ILE A CA 1
ATOM 866 C C . ILE A 1 107 ? -15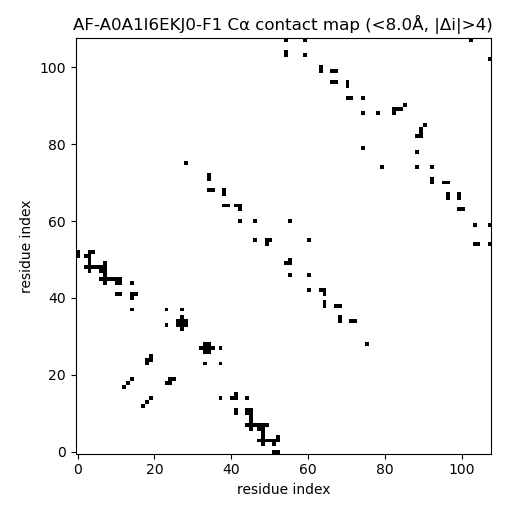.275 7.920 4.296 1.00 82.75 107 ILE A C 1
ATOM 868 O O . ILE A 1 107 ? -16.478 7.662 4.288 1.00 82.75 107 ILE A O 1
ATOM 872 N N . PHE A 1 108 ? -14.435 7.434 5.208 1.00 73.94 108 PHE A N 1
ATOM 873 C CA . PHE A 1 108 ? -14.796 6.517 6.287 1.00 73.94 108 PHE A CA 1
ATOM 874 C C . PHE A 1 108 ? -14.512 7.159 7.642 1.00 73.94 108 PHE A C 1
ATOM 876 O O . PHE A 1 108 ? -15.252 6.811 8.589 1.00 73.94 108 PHE A O 1
#

Organism: NCBI:txid1121426

InterPro domains:
  IPR021737 Bacteriophage phiKZ, Orf197 [PF11750] (5-104)

Foldseek 3Di:
DVVLVVQLVCLQCCLVPVCCVDPLVVVCLVDPVSLLVSLLSSLVSSQVSCVVVVLDDPVLSVQLSVQLSVLSVCLSVVPVDDDDCPDPSNVVSVVSNVVSVVVSVVVD

Mean predicted aligned error: 4.48 Å

Secondary structure (DSSP, 8-state):
-HHHHHHHHHHHHIIIIIHHHSHHHHHHHH-HHHHHHHHHHHHHHHHHHHHHTT---HHHHHHHHHHHHHHHHHHHHH--S---TTSHHHHHHHHHHHHHHHHTTTT-

pLDDT: mean 87.88, std 10.0, range [62.31, 97.19]

Solvent-accessible surface area (backbone atoms only — not comparable to full-atom values): 5830 Å² total; per-residue (Å²): 107,70,66,20,54,51,37,28,54,47,20,47,48,50,41,63,52,55,41,39,74,43,72,51,38,61,38,32,75,75,34,70,67,34,36,52,54,49,27,50,52,33,43,59,41,24,42,62,13,31,48,69,61,71,65,61,50,71,67,56,52,52,50,51,31,51,51,48,40,50,54,53,50,50,45,50,71,78,50,74,66,94,72,60,81,91,32,71,68,47,51,52,50,54,48,53,52,52,50,57,59,52,45,52,76,73,80,103